Protein AF-A0A7J8RJV4-F1 (afdb_monomer_lite)

pLDDT: mean 83.12, std 10.87, range [38.62, 95.19]

Structure (mmCIF, N/CA/C/O backbone):
data_AF-A0A7J8RJV4-F1
#
_entry.id   AF-A0A7J8RJV4-F1
#
loop_
_atom_site.group_PDB
_atom_site.id
_atom_site.type_symbol
_atom_site.label_atom_id
_atom_site.label_alt_id
_atom_site.label_comp_id
_atom_site.label_asym_id
_atom_site.label_entity_id
_atom_site.label_seq_id
_atom_site.pdbx_PDB_ins_code
_atom_site.Cartn_x
_atom_site.Cartn_y
_atom_site.Cartn_z
_atom_site.occupancy
_atom_site.B_iso_or_equiv
_atom_site.auth_seq_id
_atom_site.auth_comp_id
_atom_site.auth_asym_id
_atom_site.auth_atom_id
_atom_site.pdbx_PDB_model_num
ATOM 1 N N . ILE A 1 1 ? -7.569 4.742 7.119 1.00 83.44 1 ILE A N 1
ATOM 2 C CA . ILE A 1 1 ? -8.052 4.555 8.505 1.00 83.44 1 ILE A CA 1
ATOM 3 C C . ILE A 1 1 ? -6.931 4.936 9.450 1.00 83.44 1 ILE A C 1
ATOM 5 O O . ILE A 1 1 ? -5.812 4.466 9.247 1.00 83.44 1 ILE A O 1
ATOM 9 N N . LEU A 1 2 ? -7.227 5.843 10.381 1.00 86.50 2 LEU A N 1
ATOM 10 C CA . LEU A 1 2 ? -6.330 6.251 11.462 1.00 86.50 2 LEU A CA 1
ATOM 11 C C . LEU A 1 2 ? -6.625 5.411 12.711 1.00 86.50 2 LEU A C 1
ATOM 13 O O . LEU A 1 2 ? -7.688 4.804 12.805 1.00 86.50 2 LEU A O 1
ATOM 17 N N . GLY A 1 3 ? -5.652 5.317 13.614 1.00 82.81 3 GLY A N 1
ATOM 18 C CA . GLY A 1 3 ? -5.668 4.383 14.744 1.00 82.81 3 GLY A CA 1
ATOM 19 C C . GLY A 1 3 ? -6.188 4.989 16.044 1.00 82.81 3 GLY A C 1
ATOM 20 O O . GLY A 1 3 ? -5.779 4.534 17.111 1.00 82.81 3 GLY A O 1
ATOM 21 N N . ASP A 1 4 ? -7.011 6.030 15.966 1.00 82.38 4 ASP A N 1
ATOM 22 C CA . ASP A 1 4 ? -7.501 6.750 17.138 1.00 82.38 4 ASP A CA 1
ATOM 23 C C . ASP A 1 4 ? -8.703 6.024 17.756 1.00 82.38 4 ASP A C 1
ATOM 25 O O . ASP A 1 4 ? -9.659 5.675 17.064 1.00 82.38 4 ASP A O 1
ATOM 29 N N . GLY A 1 5 ? -8.641 5.792 19.069 1.00 79.00 5 GLY A N 1
ATOM 30 C CA . GLY A 1 5 ? -9.672 5.083 19.829 1.00 79.00 5 GLY A CA 1
ATOM 31 C C . GLY A 1 5 ? -9.519 3.557 19.878 1.00 79.00 5 GLY A C 1
ATOM 32 O O . GLY A 1 5 ? -8.554 2.973 19.375 1.00 79.00 5 GLY A O 1
ATOM 33 N N . GLU A 1 6 ? -10.485 2.922 20.546 1.00 75.00 6 GLU A N 1
ATOM 34 C CA . GLU A 1 6 ? -10.604 1.470 20.699 1.00 75.00 6 GLU A CA 1
ATOM 35 C C . GLU A 1 6 ? -11.801 0.949 19.905 1.00 75.00 6 GLU A C 1
ATOM 37 O O . GLU A 1 6 ? -12.896 1.510 19.966 1.00 75.00 6 GLU A O 1
ATOM 42 N N . LEU A 1 7 ? -11.609 -0.160 19.189 1.00 74.12 7 LEU A N 1
ATOM 43 C CA . LEU A 1 7 ? -12.645 -0.780 18.369 1.00 74.12 7 LEU A CA 1
ATOM 44 C C . LEU A 1 7 ? -12.955 -2.174 18.931 1.00 74.12 7 LEU A C 1
ATOM 46 O O . LEU A 1 7 ? -12.149 -3.090 18.818 1.00 74.12 7 LEU A O 1
ATOM 50 N N . LYS A 1 8 ? -14.118 -2.317 19.581 1.00 75.31 8 LYS A N 1
ATOM 51 C CA . LYS A 1 8 ? -14.568 -3.562 20.247 1.00 75.31 8 LYS A CA 1
ATOM 52 C C . LYS A 1 8 ? -15.507 -4.425 19.393 1.00 75.31 8 LYS A C 1
ATOM 54 O O . LYS A 1 8 ? -15.907 -5.504 19.817 1.00 75.31 8 LYS A O 1
ATOM 59 N N . VAL A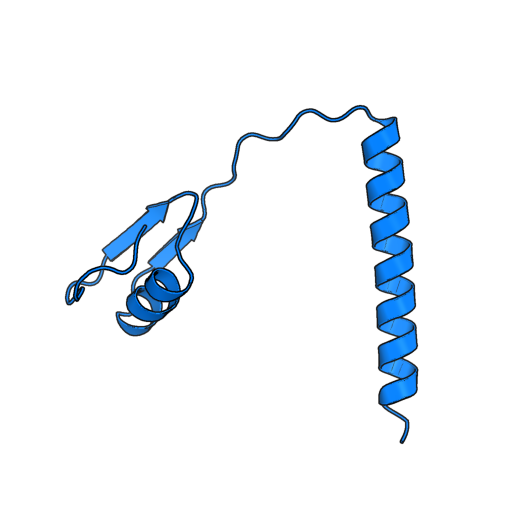 1 9 ? -15.870 -3.961 18.197 1.00 78.00 9 VAL A N 1
ATOM 60 C CA . VAL A 1 9 ? -16.812 -4.637 17.292 1.00 78.00 9 VAL A CA 1
ATOM 61 C C . VAL A 1 9 ? -16.060 -5.196 16.090 1.00 78.00 9 VAL A C 1
ATOM 63 O O . VAL A 1 9 ? -15.264 -4.494 15.473 1.00 78.00 9 VAL A O 1
ATOM 66 N N . LYS A 1 10 ? -16.340 -6.450 15.723 1.00 81.19 10 LYS A N 1
ATOM 67 C CA . LYS A 1 10 ? -15.773 -7.068 14.519 1.00 81.19 10 LYS A CA 1
ATOM 68 C C . LYS A 1 10 ? -16.407 -6.460 13.272 1.00 81.19 10 LYS A C 1
ATOM 70 O O . LYS A 1 10 ? -17.609 -6.605 13.054 1.00 81.19 10 LYS A O 1
ATOM 75 N N . LEU A 1 11 ? -15.595 -5.804 12.447 1.00 84.69 11 LEU A N 1
ATOM 76 C CA . LEU A 1 11 ? -16.033 -5.154 11.212 1.00 84.69 11 LEU A CA 1
ATOM 77 C C . LEU A 1 11 ? -15.213 -5.625 10.007 1.00 84.69 11 LEU A C 1
ATOM 79 O O . LEU A 1 11 ? -14.044 -5.997 10.118 1.00 84.69 11 LEU A O 1
ATOM 83 N N . ASN A 1 12 ? -15.839 -5.562 8.832 1.00 85.00 12 ASN A N 1
ATOM 84 C CA . ASN A 1 12 ? -15.186 -5.772 7.543 1.00 85.00 12 ASN A CA 1
ATOM 85 C C . ASN A 1 12 ? -14.850 -4.405 6.934 1.00 85.00 12 ASN A C 1
ATOM 87 O O . ASN A 1 12 ? -15.746 -3.687 6.484 1.00 85.00 12 ASN A O 1
ATOM 91 N N . LEU A 1 13 ? -13.572 -4.031 6.920 1.00 84.06 13 LEU A N 1
ATOM 92 C CA . LEU A 1 13 ? -13.114 -2.707 6.501 1.00 84.06 13 LEU A CA 1
ATOM 93 C C . LEU A 1 13 ? -12.474 -2.775 5.115 1.00 84.06 13 LEU A C 1
ATOM 95 O O . LEU A 1 13 ? -11.450 -3.427 4.909 1.00 84.06 13 LEU A O 1
ATOM 99 N N . LYS A 1 14 ? -13.062 -2.049 4.161 1.00 88.00 14 LYS A N 1
ATOM 100 C CA . LYS A 1 14 ? -12.536 -1.903 2.798 1.00 88.00 14 LYS A CA 1
ATOM 101 C C . LYS A 1 14 ? -12.027 -0.478 2.612 1.00 88.00 14 LYS A C 1
ATOM 103 O O . LYS A 1 14 ? -12.822 0.454 2.536 1.00 88.00 14 LYS A O 1
ATOM 108 N N . ALA A 1 15 ? -10.710 -0.294 2.558 1.00 88.56 15 ALA A N 1
ATOM 109 C CA . ALA A 1 15 ? -10.099 1.028 2.405 1.00 88.56 15 ALA A CA 1
ATOM 110 C C . ALA A 1 15 ? -8.774 0.956 1.635 1.00 88.56 15 ALA A C 1
ATOM 112 O O . ALA A 1 15 ? -8.134 -0.086 1.573 1.00 88.56 15 ALA A O 1
ATOM 113 N N . ARG A 1 16 ? -8.337 2.071 1.038 1.00 85.06 16 ARG A N 1
ATOM 114 C CA . ARG A 1 16 ? -7.085 2.120 0.256 1.00 85.06 16 ARG A CA 1
ATOM 115 C C . ARG A 1 16 ? -5.828 2.251 1.123 1.00 85.06 16 ARG A C 1
ATOM 117 O O . ARG A 1 16 ? -4.775 1.749 0.752 1.00 85.06 16 ARG A O 1
ATOM 124 N N . ALA A 1 17 ? -5.921 2.965 2.242 1.00 86.06 17 ALA A N 1
ATOM 125 C CA . ALA A 1 17 ? -4.781 3.257 3.105 1.00 86.06 17 ALA A CA 1
ATOM 126 C C . ALA A 1 17 ? -5.156 3.111 4.582 1.00 86.06 17 ALA A C 1
ATOM 128 O O . ALA A 1 17 ? -6.209 3.582 5.027 1.00 86.06 17 ALA A O 1
ATOM 129 N N . PHE A 1 18 ? -4.259 2.493 5.341 1.00 87.94 18 PHE A N 1
ATOM 130 C CA . PHE A 1 18 ? -4.338 2.305 6.787 1.00 87.94 18 PHE A CA 1
ATOM 131 C C . PHE A 1 18 ? -3.020 2.791 7.387 1.00 87.94 18 PHE A C 1
ATOM 133 O O . PHE A 1 18 ? -1.966 2.516 6.808 1.00 87.94 18 PHE A O 1
ATOM 140 N N . SER A 1 19 ? -3.065 3.505 8.512 1.00 87.75 19 SER A N 1
ATOM 141 C CA . SER A 1 19 ? -1.848 3.767 9.284 1.00 87.75 19 SER A CA 1
ATOM 142 C C . SER A 1 19 ? -1.330 2.464 9.905 1.00 87.75 19 SER A C 1
ATOM 144 O O . SER A 1 19 ? -2.102 1.523 10.097 1.00 87.75 19 SER A O 1
ATOM 146 N N . ALA A 1 20 ? -0.031 2.399 10.214 1.00 86.38 20 ALA A N 1
ATOM 147 C CA . ALA A 1 20 ? 0.577 1.222 10.842 1.00 86.38 20 ALA A CA 1
ATOM 148 C C . ALA A 1 20 ? -0.143 0.861 12.153 1.00 86.38 20 ALA A C 1
ATOM 150 O O . ALA A 1 20 ? -0.660 -0.243 12.291 1.00 86.38 20 ALA A O 1
ATOM 151 N N . SER A 1 21 ? -0.336 1.856 13.024 1.00 85.31 21 SER A N 1
ATOM 152 C CA . SER A 1 21 ? -1.041 1.695 14.300 1.00 85.31 21 SER A CA 1
ATOM 153 C C . SER A 1 21 ? -2.502 1.259 14.138 1.00 85.31 21 SER A C 1
ATOM 155 O O . SER A 1 21 ? -3.037 0.573 15.002 1.00 85.31 21 SER A O 1
ATOM 157 N N . ALA A 1 22 ? -3.176 1.643 13.046 1.00 85.06 22 ALA A N 1
ATOM 158 C CA . ALA A 1 22 ? -4.540 1.185 12.785 1.00 85.06 22 ALA A CA 1
ATOM 159 C C . ALA A 1 22 ? -4.574 -0.283 12.353 1.00 85.06 22 ALA A C 1
ATOM 1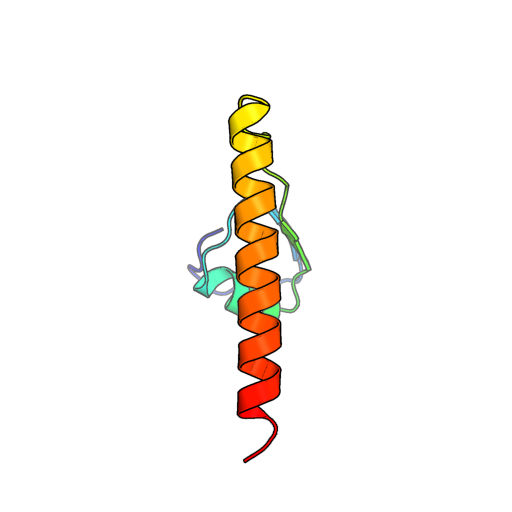61 O O . ALA A 1 22 ? -5.469 -1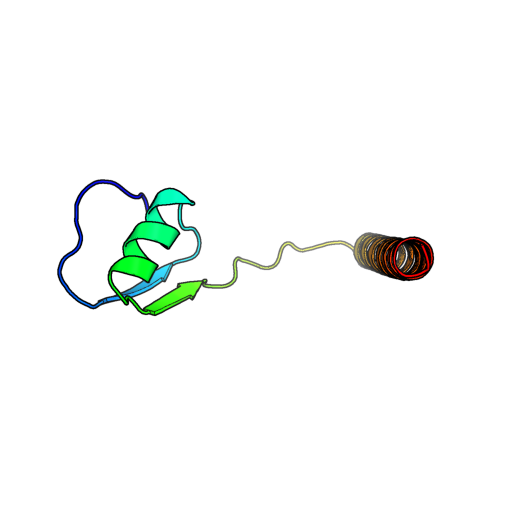.004 12.777 1.00 85.06 22 ALA A O 1
ATOM 162 N N . LYS A 1 23 ? -3.623 -0.738 11.526 1.00 84.50 23 LYS A N 1
ATOM 163 C CA . LYS A 1 23 ? -3.566 -2.147 11.105 1.00 84.50 23 LYS A CA 1
ATOM 164 C C . LYS A 1 23 ? -3.397 -3.069 12.306 1.00 84.50 23 LYS A C 1
ATOM 166 O O . LYS A 1 23 ? -4.202 -3.974 12.467 1.00 84.50 23 LYS A O 1
ATOM 171 N N . GLU A 1 24 ? -2.445 -2.761 13.182 1.00 85.00 24 GLU A N 1
ATOM 172 C CA . GLU A 1 24 ? -2.167 -3.549 14.389 1.00 85.00 24 GLU A CA 1
ATOM 173 C C . GLU A 1 24 ? -3.395 -3.650 15.302 1.00 85.00 24 GLU A C 1
ATOM 175 O O . GLU A 1 24 ? -3.784 -4.741 15.713 1.00 85.00 24 GLU A O 1
ATOM 180 N N . LYS A 1 25 ? -4.070 -2.522 15.565 1.00 83.69 25 LYS A N 1
ATOM 181 C CA . LYS A 1 25 ? -5.282 -2.501 16.399 1.00 83.69 25 LYS A CA 1
ATOM 182 C C . LYS A 1 25 ? -6.450 -3.257 15.764 1.00 83.69 25 LYS 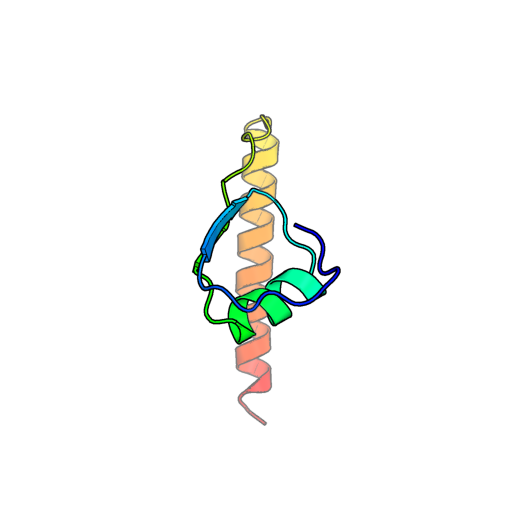A C 1
ATOM 184 O O . LYS A 1 25 ? -7.206 -3.920 16.468 1.00 83.69 25 LYS A O 1
ATOM 189 N N . LEU A 1 26 ? -6.617 -3.157 14.446 1.00 83.75 26 LEU A N 1
ATOM 190 C CA . LEU A 1 26 ? -7.710 -3.815 13.727 1.00 83.75 26 LEU A CA 1
ATOM 191 C C . LEU A 1 26 ? -7.472 -5.322 13.564 1.00 83.75 26 LEU A C 1
ATOM 193 O O . LEU A 1 26 ? -8.427 -6.091 13.656 1.00 83.75 26 LEU A O 1
ATOM 197 N N . GLU A 1 27 ? -6.224 -5.750 13.380 1.00 81.12 27 GLU A N 1
ATOM 198 C CA . GLU A 1 27 ? -5.833 -7.164 13.380 1.00 81.12 27 GLU A CA 1
ATOM 199 C C . GLU A 1 27 ? -5.979 -7.775 14.780 1.00 81.12 27 GLU A C 1
ATOM 201 O O . GLU A 1 27 ? -6.561 -8.851 14.912 1.00 81.12 27 GLU A O 1
ATOM 206 N N . ALA A 1 28 ? -5.575 -7.053 15.834 1.00 82.25 28 ALA A N 1
ATOM 207 C CA . ALA A 1 28 ? -5.792 -7.466 17.223 1.00 82.25 28 ALA A CA 1
ATOM 208 C C . ALA A 1 28 ? -7.286 -7.587 17.576 1.00 82.25 28 ALA A C 1
ATOM 210 O O . ALA A 1 28 ? -7.689 -8.496 18.299 1.00 82.25 28 ALA A O 1
ATOM 211 N N . ALA A 1 29 ? -8.128 -6.711 17.019 1.00 81.00 29 ALA A N 1
ATOM 212 C CA . ALA A 1 29 ? -9.583 -6.795 17.142 1.00 81.00 29 ALA A CA 1
ATOM 213 C C . ALA A 1 29 ? -10.215 -7.902 16.264 1.00 81.00 29 ALA A C 1
ATOM 215 O O . ALA A 1 29 ? -11.430 -8.114 16.315 1.00 81.00 29 ALA A O 1
ATOM 216 N N . GLY A 1 30 ? -9.427 -8.606 15.442 1.00 80.00 30 GLY A N 1
ATOM 217 C CA . GLY A 1 30 ? -9.903 -9.655 14.538 1.00 80.00 30 GLY A CA 1
ATOM 218 C C . GLY A 1 30 ? -10.785 -9.133 13.398 1.00 80.00 30 GLY A C 1
ATOM 219 O O . GLY A 1 30 ? -11.699 -9.833 12.959 1.00 80.00 30 GLY A O 1
ATOM 220 N N . CYS A 1 31 ? -10.565 -7.893 12.952 1.00 80.75 31 CYS A N 1
ATOM 221 C CA . CYS A 1 31 ? -11.291 -7.285 11.837 1.00 80.75 31 CYS A CA 1
ATOM 222 C C . CYS A 1 31 ? -10.714 -7.731 10.483 1.00 80.75 31 CYS A C 1
ATOM 224 O O . CYS A 1 31 ? -9.505 -7.885 10.326 1.00 80.75 31 CYS A O 1
ATOM 226 N N . SER A 1 32 ? -11.573 -7.883 9.470 1.00 81.12 32 SER A N 1
ATOM 227 C CA . SER A 1 32 ? -11.137 -8.220 8.107 1.00 81.12 32 SER A CA 1
ATOM 228 C C . SER A 1 32 ? -10.770 -6.951 7.336 1.00 81.12 32 SER A C 1
ATOM 230 O O . SER A 1 32 ? -11.615 -6.072 7.143 1.00 81.12 32 SER A O 1
ATOM 232 N N . LEU A 1 33 ? -9.510 -6.844 6.900 1.00 84.12 33 LEU A N 1
ATOM 233 C CA . LEU A 1 33 ? -8.961 -5.677 6.204 1.00 84.12 33 LEU A CA 1
ATOM 234 C C . LEU A 1 33 ? -8.777 -5.972 4.712 1.00 84.12 33 LEU A C 1
ATOM 236 O O . LEU A 1 33 ? -7.899 -6.735 4.321 1.00 84.12 33 LEU A O 1
ATOM 240 N N . THR A 1 34 ? -9.567 -5.329 3.850 1.00 86.19 34 THR A N 1
ATOM 241 C CA . THR A 1 34 ? -9.363 -5.392 2.394 1.00 86.19 34 THR A CA 1
ATOM 242 C C . THR A 1 34 ? -8.748 -4.089 1.891 1.00 86.19 34 THR A C 1
ATOM 244 O O . THR A 1 34 ? -9.393 -3.035 1.920 1.00 86.19 34 THR A O 1
ATOM 247 N N . VAL A 1 35 ? -7.508 -4.161 1.393 1.00 87.88 35 VAL A N 1
ATOM 248 C CA . VAL A 1 35 ? -6.840 -3.016 0.762 1.00 87.88 35 VAL A CA 1
ATOM 249 C C . VAL A 1 35 ? -7.305 -2.884 -0.682 1.00 87.88 35 VAL A C 1
ATOM 251 O O . VAL A 1 35 ? -7.037 -3.746 -1.516 1.00 87.88 35 VAL A O 1
ATOM 254 N N . LEU A 1 36 ? -7.997 -1.789 -0.988 1.00 88.12 36 LEU A N 1
ATOM 255 C CA . LEU A 1 36 ? -8.459 -1.531 -2.350 1.00 88.12 36 LEU A CA 1
ATOM 256 C C . LEU A 1 36 ? -7.300 -1.048 -3.236 1.00 88.12 36 LEU A C 1
ATOM 258 O O . LEU A 1 36 ? -6.557 -0.147 -2.823 1.00 88.12 36 LEU A O 1
ATOM 262 N N . PRO A 1 37 ? -7.155 -1.583 -4.464 1.00 88.19 37 PRO A N 1
ATOM 263 C CA . PRO A 1 37 ? -6.129 -1.123 -5.385 1.00 88.19 37 PRO A CA 1
ATOM 264 C C . PRO A 1 37 ? -6.365 0.346 -5.750 1.00 88.19 37 PRO A C 1
ATOM 266 O O . PRO A 1 37 ? -7.486 0.795 -5.988 1.00 88.19 37 PRO A O 1
ATOM 269 N N . GLY A 1 38 ? -5.280 1.121 -5.784 1.00 86.75 38 GLY A N 1
ATOM 270 C CA . GLY A 1 38 ? -5.326 2.495 -6.273 1.00 86.75 38 GLY A CA 1
ATOM 271 C C . GLY A 1 38 ? -5.511 2.570 -7.787 1.00 86.75 38 GLY A C 1
ATOM 272 O O . GLY A 1 38 ? -5.334 1.588 -8.504 1.00 86.75 38 GLY A O 1
ATOM 273 N N . ARG A 1 39 ? -5.791 3.777 -8.293 1.00 86.06 39 ARG A N 1
ATOM 274 C CA . ARG A 1 39 ? -5.770 4.036 -9.738 1.00 86.06 39 ARG A CA 1
ATOM 275 C C . ARG A 1 39 ? -4.386 3.700 -10.295 1.00 86.06 39 ARG A C 1
ATOM 277 O O . ARG A 1 39 ? -3.379 4.199 -9.790 1.00 86.06 39 ARG A O 1
ATOM 284 N N . LYS A 1 40 ? -4.348 2.869 -11.339 1.00 87.12 40 LYS A N 1
ATOM 285 C CA . LYS A 1 40 ? -3.110 2.517 -12.036 1.00 87.12 40 LYS A CA 1
ATOM 286 C C . LYS A 1 40 ? -2.514 3.787 -12.636 1.00 87.12 40 LYS A C 1
ATOM 288 O O . LYS A 1 40 ? -3.118 4.407 -13.509 1.00 87.12 40 LYS A O 1
ATOM 293 N N . LYS A 1 41 ? -1.336 4.184 -12.153 1.00 89.75 41 LYS A N 1
ATOM 294 C CA . LYS A 1 41 ? -0.590 5.295 -12.742 1.00 89.75 41 LYS A CA 1
ATOM 295 C C . LYS A 1 41 ? -0.210 4.895 -14.165 1.00 89.75 41 LYS A C 1
ATOM 297 O O . LYS A 1 41 ? 0.387 3.839 -14.365 1.00 89.75 41 LYS A O 1
ATOM 302 N N . TRP A 1 42 ? -0.573 5.715 -15.145 1.00 91.31 42 TRP A N 1
ATOM 303 C CA . TRP A 1 42 ? -0.114 5.495 -16.508 1.00 91.31 42 TRP A CA 1
ATOM 304 C C . TRP A 1 42 ? 1.383 5.787 -16.583 1.00 91.31 42 TRP A C 1
ATOM 306 O O . TRP A 1 42 ? 1.864 6.810 -16.090 1.00 91.31 42 TRP A O 1
ATOM 316 N N . VAL A 1 43 ? 2.120 4.853 -17.165 1.00 92.38 43 VAL A N 1
ATOM 317 C CA . VAL A 1 43 ? 3.571 4.904 -17.285 1.00 92.38 43 VAL A CA 1
ATOM 318 C C . VAL A 1 43 ? 3.916 4.523 -18.718 1.00 92.38 43 VAL A C 1
ATOM 320 O O . VAL A 1 43 ? 3.321 3.603 -19.279 1.00 92.38 43 VAL A O 1
ATOM 323 N N . LYS A 1 44 ? 4.869 5.241 -19.322 1.00 95.19 44 LYS A N 1
ATOM 324 C CA . LYS A 1 44 ? 5.334 4.947 -20.682 1.00 95.19 44 LYS A CA 1
ATOM 325 C C . LYS A 1 44 ? 5.919 3.523 -20.748 1.00 95.19 44 LYS A C 1
ATOM 327 O O . LYS A 1 44 ? 6.603 3.121 -19.804 1.00 95.19 44 LYS A O 1
ATOM 332 N N . PRO A 1 45 ? 5.749 2.785 -21.862 1.00 93.12 45 PRO A N 1
ATOM 333 C CA . PRO A 1 45 ? 6.227 1.403 -21.976 1.00 93.12 45 PRO A CA 1
ATOM 334 C C . PRO A 1 45 ? 7.727 1.222 -21.704 1.00 93.12 45 PRO A C 1
ATOM 336 O O . PRO A 1 45 ? 8.133 0.209 -21.146 1.00 93.12 45 PRO A O 1
ATOM 339 N N . SER A 1 46 ? 8.559 2.207 -22.055 1.00 92.25 46 SER A N 1
ATOM 340 C CA . SER A 1 46 ? 9.997 2.181 -21.758 1.00 92.25 46 SER A CA 1
ATOM 341 C C . SER A 1 46 ? 10.287 2.188 -20.256 1.00 92.25 46 SER A C 1
ATOM 343 O O . SER A 1 46 ? 11.091 1.398 -19.776 1.00 92.25 46 SER A O 1
ATOM 345 N N . VAL A 1 47 ? 9.590 3.029 -19.491 1.00 92.25 47 VAL A N 1
ATOM 346 C CA . VAL A 1 47 ? 9.764 3.121 -18.036 1.00 92.25 47 VAL A CA 1
ATOM 347 C C . VAL A 1 47 ? 9.305 1.828 -17.354 1.00 92.25 47 VAL A C 1
ATOM 349 O O . VAL A 1 47 ? 9.956 1.377 -16.417 1.00 92.25 47 VAL A O 1
ATOM 352 N N . ALA A 1 48 ? 8.256 1.176 -17.867 1.00 90.25 48 ALA A N 1
ATOM 353 C CA . ALA A 1 48 ? 7.839 -0.144 -17.390 1.00 90.25 48 ALA A CA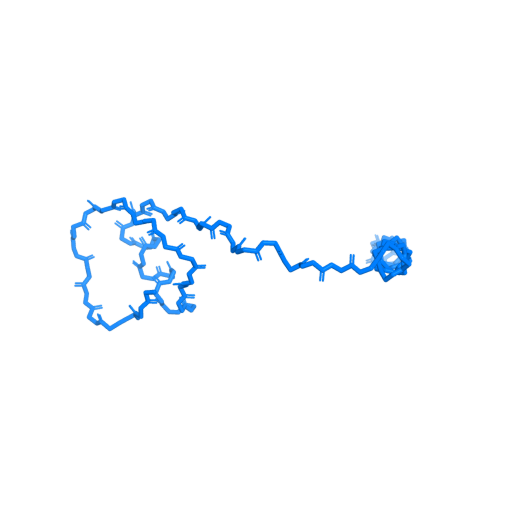 1
ATOM 354 C C . ALA A 1 48 ? 8.922 -1.224 -17.604 1.00 90.25 48 ALA A C 1
ATOM 356 O O . ALA A 1 48 ? 9.179 -2.010 -16.695 1.00 90.25 48 ALA A O 1
ATOM 357 N N . LYS A 1 49 ? 9.609 -1.227 -18.758 1.00 93.12 49 LYS A N 1
ATOM 358 C CA . LYS A 1 49 ? 10.730 -2.152 -19.029 1.00 93.12 49 LYS A CA 1
ATOM 359 C C . LYS A 1 49 ? 11.912 -1.924 -18.082 1.00 93.12 49 LYS A C 1
ATOM 361 O O . LYS A 1 49 ? 12.508 -2.885 -17.605 1.00 93.12 49 LYS A O 1
ATOM 366 N N . ASN A 1 50 ? 12.238 -0.666 -17.785 1.00 92.81 50 ASN A N 1
ATOM 367 C CA . ASN A 1 50 ? 13.338 -0.338 -16.874 1.00 92.81 50 ASN A CA 1
ATOM 368 C C . ASN A 1 50 ? 13.039 -0.766 -15.430 1.00 92.81 50 ASN A C 1
ATOM 370 O O . ASN A 1 50 ? 13.931 -1.272 -14.754 1.00 92.81 50 ASN A O 1
ATOM 374 N N . LEU A 1 51 ? 11.792 -0.590 -14.978 1.00 90.88 51 LEU A N 1
ATOM 375 C CA . LEU A 1 51 ? 11.336 -1.058 -13.666 1.00 90.88 51 LEU A CA 1
ATOM 376 C C . LEU A 1 51 ? 11.443 -2.587 -13.555 1.00 90.88 51 LEU A C 1
ATOM 378 O O . LEU A 1 51 ? 12.048 -3.070 -12.604 1.00 90.88 51 LEU A O 1
ATOM 382 N N . ALA A 1 52 ? 10.972 -3.330 -14.563 1.00 90.69 52 ALA A N 1
ATOM 383 C CA . ALA A 1 52 ? 11.075 -4.792 -14.589 1.00 90.69 52 ALA A CA 1
ATOM 384 C C . ALA A 1 52 ? 12.537 -5.277 -14.543 1.00 90.69 52 ALA A C 1
ATOM 386 O O . ALA A 1 52 ? 12.890 -6.130 -13.733 1.00 90.69 52 ALA A O 1
ATOM 387 N N . ARG A 1 53 ? 13.426 -4.659 -15.334 1.00 94.12 53 ARG A N 1
ATOM 388 C CA . ARG A 1 53 ? 14.866 -4.967 -15.306 1.00 94.12 53 ARG A CA 1
ATOM 389 C C . ARG A 1 53 ? 15.489 -4.724 -13.925 1.00 94.12 53 ARG A C 1
ATOM 391 O O . ARG A 1 53 ? 16.361 -5.481 -13.501 1.00 94.12 53 ARG A O 1
ATOM 398 N N . ALA A 1 54 ? 15.089 -3.651 -13.241 1.00 92.56 54 ALA A N 1
ATOM 399 C CA . ALA A 1 54 ? 15.584 -3.347 -11.901 1.00 92.56 54 ALA A CA 1
ATOM 400 C C . ALA A 1 54 ? 15.097 -4.383 -10.876 1.00 92.56 54 ALA A C 1
ATOM 402 O O . ALA A 1 54 ? 15.896 -4.858 -10.069 1.00 92.56 54 ALA A O 1
ATOM 403 N N . GLU A 1 55 ? 13.821 -4.771 -10.938 1.00 90.50 55 GLU A N 1
ATOM 404 C CA . GLU A 1 55 ? 13.249 -5.820 -10.086 1.00 90.50 55 GLU A CA 1
ATOM 405 C C . GLU A 1 55 ? 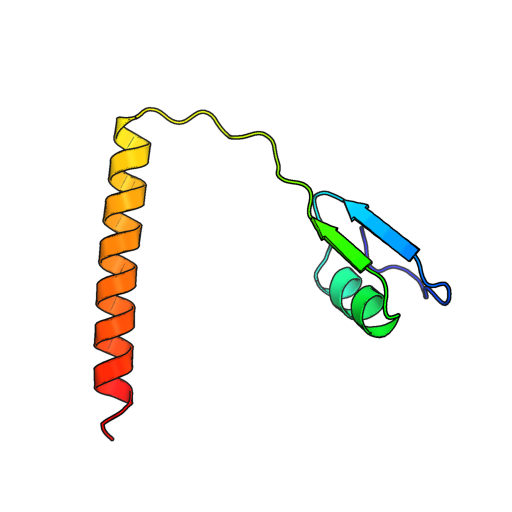13.973 -7.160 -10.271 1.00 90.50 55 GLU A C 1
ATOM 407 O O . GLU A 1 55 ? 14.373 -7.768 -9.279 1.00 90.50 55 GLU A O 1
ATOM 412 N N . GLU A 1 56 ? 14.244 -7.577 -11.511 1.00 90.12 56 GLU A N 1
ATOM 413 C CA . GLU A 1 56 ? 15.016 -8.792 -11.813 1.00 90.12 56 GLU A CA 1
ATOM 414 C C . GLU A 1 56 ? 16.440 -8.740 -11.241 1.00 90.12 56 GLU A C 1
ATOM 416 O O . GLU A 1 56 ? 16.901 -9.695 -10.608 1.00 90.12 56 GLU A O 1
ATOM 421 N N . TYR A 1 57 ? 17.141 -7.616 -11.424 1.00 93.94 57 TYR A N 1
ATOM 422 C CA . TYR A 1 57 ? 18.489 -7.433 -10.887 1.00 93.94 57 TYR A CA 1
ATOM 423 C C . TYR A 1 57 ? 18.502 -7.517 -9.356 1.00 93.94 57 TYR A C 1
ATOM 425 O O . TYR A 1 57 ? 19.322 -8.240 -8.782 1.00 93.94 57 TYR A O 1
ATOM 433 N N . PHE A 1 58 ? 17.585 -6.813 -8.682 1.00 92.19 58 PHE A N 1
ATOM 434 C CA . PHE A 1 58 ? 17.504 -6.828 -7.222 1.00 92.19 58 PHE A CA 1
ATOM 435 C C . PHE A 1 58 ? 17.043 -8.178 -6.677 1.00 92.19 58 PHE A C 1
ATOM 437 O O . PHE A 1 58 ? 17.557 -8.601 -5.642 1.00 92.19 58 PHE A O 1
ATOM 444 N N . ALA A 1 59 ? 16.144 -8.881 -7.367 1.00 90.00 59 ALA A N 1
ATOM 445 C CA . ALA A 1 59 ? 15.746 -10.237 -7.002 1.00 90.00 59 ALA A CA 1
ATOM 446 C C . ALA A 1 59 ? 16.934 -11.202 -7.098 1.00 90.00 59 ALA A C 1
ATOM 448 O O . ALA A 1 59 ? 17.228 -11.906 -6.132 1.00 90.00 59 ALA A O 1
ATOM 449 N N . LYS A 1 60 ? 17.682 -11.171 -8.209 1.00 89.12 60 LYS A N 1
ATOM 450 C CA . LYS A 1 60 ? 18.876 -12.007 -8.397 1.00 89.12 60 LYS A CA 1
ATOM 451 C C . LYS A 1 60 ? 19.963 -11.695 -7.368 1.00 89.12 60 LYS A C 1
ATOM 453 O O . LYS A 1 60 ? 20.563 -12.612 -6.816 1.00 89.12 60 LYS A O 1
ATOM 458 N N . LYS A 1 61 ? 20.187 -10.413 -7.064 1.00 91.12 61 LYS A N 1
ATOM 459 C CA . LYS A 1 61 ? 21.163 -9.990 -6.051 1.00 91.12 61 LYS A CA 1
ATOM 460 C C . LYS A 1 61 ? 20.735 -10.377 -4.633 1.00 91.12 61 LYS A C 1
ATOM 462 O O . LYS A 1 61 ? 21.576 -10.818 -3.860 1.00 91.12 61 LYS A O 1
ATOM 467 N N . ARG A 1 62 ? 19.449 -10.241 -4.285 1.00 87.75 62 ARG A N 1
ATOM 468 C CA . ARG A 1 62 ? 18.929 -10.659 -2.973 1.00 87.75 62 ARG A CA 1
ATOM 469 C C . ARG A 1 62 ? 19.011 -12.177 -2.808 1.00 87.75 62 ARG A C 1
ATOM 471 O O . ARG A 1 62 ? 19.432 -12.619 -1.750 1.00 87.75 62 ARG A O 1
ATOM 478 N N . ALA A 1 63 ? 18.695 -12.944 -3.853 1.00 81.88 63 ALA A N 1
ATOM 479 C CA . ALA A 1 63 ? 18.830 -14.400 -3.856 1.00 81.88 63 ALA A CA 1
ATOM 480 C C . ALA A 1 63 ? 20.293 -14.849 -3.679 1.00 81.88 63 ALA A C 1
ATOM 482 O O . ALA A 1 63 ? 20.572 -15.687 -2.826 1.00 81.88 63 ALA A O 1
ATOM 483 N N . ALA A 1 64 ? 21.228 -14.233 -4.412 1.00 80.19 64 ALA A N 1
ATOM 484 C CA . ALA A 1 64 ? 22.662 -14.493 -4.264 1.00 80.19 64 ALA A CA 1
ATOM 485 C C . ALA A 1 64 ? 23.187 -14.112 -2.864 1.00 80.19 64 ALA A C 1
ATOM 487 O O . ALA A 1 64 ? 23.936 -14.861 -2.246 1.00 80.19 64 ALA A O 1
ATOM 488 N N . SER A 1 65 ? 22.730 -12.981 -2.319 1.00 74.69 65 SER A N 1
ATOM 489 C CA . SER A 1 65 ? 23.083 -12.562 -0.959 1.00 74.69 65 SER A CA 1
ATOM 490 C C . SER A 1 65 ? 22.507 -13.493 0.110 1.00 74.69 65 SER A C 1
ATOM 492 O O . SER A 1 65 ? 23.165 -13.705 1.122 1.00 74.69 65 SER A O 1
ATOM 494 N N . SER A 1 66 ? 21.303 -14.043 -0.090 1.00 67.94 66 SER A N 1
ATOM 495 C CA . SER A 1 66 ? 20.715 -15.017 0.838 1.00 67.94 66 SER A CA 1
ATOM 496 C C . SER A 1 66 ? 21.394 -16.388 0.775 1.00 67.94 66 SER A C 1
ATOM 498 O O . SER A 1 66 ? 21.438 -17.084 1.787 1.00 67.94 66 SER A O 1
ATOM 500 N N . SER A 1 67 ? 21.951 -16.783 -0.377 1.00 62.34 67 SER A N 1
ATOM 501 C CA . SER A 1 67 ? 22.740 -18.017 -0.484 1.00 62.34 67 SER A CA 1
ATOM 502 C C . SER A 1 67 ? 24.115 -17.895 0.178 1.00 62.34 67 SER A C 1
ATOM 504 O O . SER A 1 67 ? 24.552 -18.848 0.819 1.00 62.34 67 SER A O 1
ATOM 506 N N . ASP A 1 68 ? 24.755 -16.723 0.108 1.00 57.78 68 ASP A N 1
ATOM 507 C CA . ASP A 1 68 ? 26.029 -16.469 0.800 1.00 57.78 68 ASP A CA 1
ATOM 508 C C . ASP A 1 68 ? 25.864 -16.426 2.329 1.00 57.78 68 ASP A C 1
ATOM 510 O O . ASP A 1 68 ? 26.715 -16.927 3.059 1.00 57.78 68 ASP A O 1
ATOM 514 N N . SER A 1 69 ? 24.748 -15.897 2.845 1.00 58.06 69 SER A N 1
ATOM 515 C CA . SER A 1 69 ? 24.499 -15.813 4.294 1.00 58.06 69 SER A CA 1
ATOM 516 C C . SER A 1 69 ? 24.009 -17.114 4.943 1.00 58.06 69 SER A C 1
ATOM 518 O O . SER A 1 69 ? 23.866 -17.157 6.159 1.00 58.06 69 SER A O 1
ATOM 520 N N . THR A 1 70 ? 23.705 -18.153 4.158 1.00 51.66 70 THR A N 1
ATOM 521 C CA . THR A 1 70 ? 23.213 -19.455 4.662 1.00 51.66 70 THR A CA 1
ATOM 522 C C . THR A 1 70 ? 24.344 -20.490 4.804 1.00 51.66 70 THR A C 1
ATOM 524 O O . THR A 1 70 ? 24.098 -21.620 5.212 1.00 51.66 70 THR A O 1
ATOM 527 N N . SER A 1 71 ? 25.591 -20.116 4.487 1.00 46.94 71 SER A N 1
ATOM 528 C CA . SER A 1 71 ? 26.754 -21.021 4.483 1.00 46.94 71 SER A CA 1
ATOM 529 C C . SER A 1 71 ? 27.816 -20.693 5.552 1.00 46.94 71 SER A C 1
ATOM 531 O O . SER A 1 71 ? 28.978 -21.051 5.367 1.00 46.94 71 SER A O 1
ATOM 533 N N . ALA A 1 72 ? 27.447 -20.021 6.651 1.00 38.62 72 ALA A N 1
ATOM 534 C CA . ALA A 1 72 ? 28.332 -19.718 7.785 1.00 38.62 72 ALA A CA 1
ATOM 535 C C . ALA A 1 72 ? 27.706 -20.140 9.119 1.00 38.62 72 ALA A C 1
ATOM 537 O O . ALA A 1 72 ? 26.493 -19.884 9.297 1.00 38.62 72 ALA A O 1
#

Secondary structure (DSSP, 8-state):
----S---S--EEEES---HHHHHHHHHTT-EEEEPPPP-----HHHHHHHHHHHHHHHHHHHHHHHHTT--

InterPro domains:
  IPR021131 Large ribosomal subunit protein uL15/eL18 [PF00828] (1-33)
  IPR036227 Large ribosomal subunit protein uL15/eL18 superfamily [SSF52080] (1-35)

Organism: Gossypium davidsonii (NCBI:txid34287)

Sequence (72 aa):
ILGDGELKVKLNLKARAFSASAKEKLEAAGCSLTVLPGRKKWVKPSVAKNLARAEEYFAKKRAASSSDSTSA

Radius of gyration: 19.27 Å; chains: 1; bounding box: 45×28×43 Å

Foldseek 3Di:
DEQPDADQDAEADEEQDDDPNNVVRNVVSVHHYHHDDDDDDDDDPVVVVVVVVVVVVVVVVVVVVVVVVVPD